Protein AF-A0A6V7WJT2-F1 (afdb_monomer)

Mean predicted aligned error: 9.83 Å

Sequence (66 aa):
MKFRLNARKPIPQDVNCFICGATKTSRWRRHSINEHYLCNTCGLKQQRINKKADENQEKKESKNRI

Nearest PDB structures (foldseek):
  6lqf-assembly1_A  TM=7.170E-01  e=1.871E+00  Arabidopsis thaliana
  8adl-assembly1_Q  TM=7.028E-01  e=2.843E+00  Saccharomyces cerevisiae
  1wig-assembly1_A  TM=5.590E-01  e=2.652E+00  Homo sapiens
  2xjz-assembly4_B  TM=5.594E-01  e=4.969E+00  Homo sapiens
  2xjy-assembly1_A  TM=4.604E-01  e=3.506E+00  Homo sapiens

Solvent-accessible surface area (backbone atoms only — not comparable to full-atom values): 4225 Å² total; per-residue (Å²): 132,88,81,80,78,79,76,71,76,80,77,65,95,84,55,44,13,78,87,76,60,47,70,75,63,100,40,83,34,74,45,96,82,76,76,43,42,23,32,47,68,58,41,52,52,50,54,54,51,53,54,51,51,54,57,51,47,55,56,49,57,63,60,75,74,114

Radius of gyration: 17.15 Å; Cα contacts (8 Å, |Δi|>4): 50; chains: 1; bounding box: 42×35×45 Å

Foldseek 3Di:
DDPPPPPDDDDPQCAAAPPPRDNDAPDWDADPPPRHIHHPVRVVVVVVVVVVVVVVVVVVVVVVVD

InterPro domains:
  IPR000679 Zinc finger, GATA-type [PF00320] (17-48)
  IPR000679 Zinc finger, GATA-type [PS50114] (11-65)
  IPR000679 Zinc finger, GATA-type [SM00401] (11-62)
  IPR013088 Zinc finger, NHR/GATA-type [G3DSA:3.30.50.10] (12-66)

Secondary structure (DSSP, 8-state):
-------PPPPPTT---TTT--S--SSEEE-TTT--EEEHHHHHHHHHHHHHHHHHHHHHHHHTT-

Structure (mmCIF, N/CA/C/O backbone):
data_AF-A0A6V7WJT2-F1
#
_entry.id   AF-A0A6V7WJT2-F1
#
loop_
_atom_site.group_PDB
_atom_site.id
_atom_site.type_symbol
_atom_site.label_atom_id
_atom_site.label_alt_id
_atom_site.label_comp_id
_atom_site.label_asym_id
_atom_site.label_entity_id
_atom_site.label_seq_id
_atom_site.pdbx_PDB_ins_code
_atom_site.Cartn_x
_atom_site.Cartn_y
_atom_site.Cartn_z
_atom_site.occupancy
_atom_site.B_iso_or_equiv
_atom_site.auth_seq_id
_atom_site.auth_comp_id
_atom_site.auth_asym_id
_atom_site.auth_atom_id
_atom_site.pdbx_PDB_model_num
ATOM 1 N N . MET A 1 1 ? 6.758 27.196 15.232 1.00 52.38 1 MET A N 1
ATOM 2 C CA . MET A 1 1 ? 6.741 25.715 15.213 1.00 52.38 1 MET A CA 1
ATOM 3 C C . MET A 1 1 ? 5.750 25.259 14.143 1.00 52.38 1 MET A C 1
ATOM 5 O O . MET A 1 1 ? 4.598 25.661 14.207 1.00 52.38 1 MET A O 1
ATOM 9 N N . LYS A 1 2 ? 6.182 24.532 13.100 1.00 55.31 2 LYS A N 1
ATOM 10 C CA . LYS A 1 2 ? 5.297 24.089 12.002 1.00 55.31 2 LYS A CA 1
ATOM 11 C C . LYS A 1 2 ? 4.649 22.753 12.378 1.00 55.31 2 LYS A C 1
ATOM 13 O O . LYS A 1 2 ? 5.274 21.709 12.211 1.00 55.31 2 LYS A O 1
ATOM 18 N N . PHE A 1 3 ? 3.411 22.773 12.864 1.00 53.59 3 PHE A N 1
ATOM 19 C CA . PHE A 1 3 ? 2.610 21.557 13.011 1.00 53.59 3 PHE A CA 1
ATOM 20 C C . PHE A 1 3 ? 2.209 21.068 11.615 1.00 53.59 3 PHE A C 1
ATOM 22 O O . PHE A 1 3 ? 1.265 21.570 11.012 1.00 53.59 3 PHE A O 1
ATOM 29 N N . ARG A 1 4 ? 2.953 20.106 11.056 1.00 63.03 4 ARG A N 1
ATOM 30 C CA . ARG A 1 4 ? 2.503 19.371 9.867 1.00 63.03 4 ARG A CA 1
ATOM 31 C C . ARG A 1 4 ? 1.386 18.419 10.293 1.00 63.03 4 ARG A C 1
ATOM 33 O O . ARG A 1 4 ? 1.636 17.244 10.546 1.00 63.03 4 ARG A O 1
ATOM 40 N N . LEU A 1 5 ? 0.154 18.917 10.373 1.00 61.75 5 LEU A N 1
ATOM 41 C CA . LEU A 1 5 ? -1.022 18.055 10.399 1.00 61.75 5 LEU A CA 1
ATOM 42 C C . LEU A 1 5 ? -1.171 17.438 9.006 1.00 61.75 5 LEU A C 1
ATOM 44 O O . LEU A 1 5 ? -1.869 17.955 8.140 1.00 61.75 5 LEU A O 1
ATOM 48 N N . ASN A 1 6 ? -0.486 16.317 8.777 1.00 61.88 6 ASN A N 1
ATOM 49 C CA . ASN A 1 6 ? -0.807 15.429 7.667 1.00 61.88 6 ASN A CA 1
ATOM 50 C C . ASN A 1 6 ? -2.125 14.726 8.010 1.00 61.88 6 ASN A C 1
ATOM 52 O O . ASN A 1 6 ? -2.125 13.565 8.421 1.00 61.88 6 ASN A O 1
ATOM 56 N N . ALA A 1 7 ? -3.237 15.452 7.884 1.00 61.91 7 ALA A N 1
ATOM 57 C CA . ALA A 1 7 ? -4.577 14.900 7.983 1.00 61.91 7 ALA A CA 1
ATOM 58 C C . ALA A 1 7 ? -4.730 13.856 6.871 1.00 61.91 7 ALA A C 1
ATOM 60 O O . ALA A 1 7 ? -4.976 14.170 5.705 1.00 61.91 7 ALA A O 1
ATOM 61 N N . ARG A 1 8 ? -4.489 12.586 7.209 1.00 68.00 8 ARG A N 1
ATOM 62 C CA . ARG A 1 8 ? -4.775 11.479 6.302 1.00 68.00 8 ARG A CA 1
ATOM 63 C C . ARG A 1 8 ? -6.283 11.492 6.092 1.00 68.00 8 ARG A C 1
ATOM 65 O O . ARG A 1 8 ? -7.019 11.360 7.066 1.00 68.00 8 ARG A O 1
ATOM 72 N N . LYS A 1 9 ? -6.732 11.671 4.844 1.00 68.75 9 LYS A N 1
ATOM 73 C CA . LYS A 1 9 ? -8.150 11.510 4.497 1.00 68.75 9 LYS A CA 1
ATOM 74 C C . LYS A 1 9 ? -8.640 10.174 5.081 1.00 68.75 9 LYS A C 1
ATOM 76 O O . LYS A 1 9 ? -7.915 9.181 4.934 1.00 68.75 9 LYS A O 1
ATOM 81 N N . PRO A 1 10 ? -9.802 10.146 5.757 1.00 68.62 10 PRO A N 1
ATOM 82 C CA . PRO A 1 10 ? -10.344 8.910 6.298 1.00 68.62 10 PRO A CA 1
ATOM 83 C C . PRO A 1 10 ? -10.498 7.898 5.162 1.00 68.62 10 PRO A C 1
ATOM 85 O O . PRO A 1 10 ? -10.923 8.241 4.057 1.00 68.62 10 PRO A O 1
ATOM 88 N N . ILE A 1 11 ? -10.068 6.664 5.416 1.00 71.88 11 ILE A N 1
ATOM 89 C CA . ILE A 1 11 ? -10.236 5.572 4.458 1.00 71.88 11 ILE A CA 1
ATOM 90 C C . ILE A 1 11 ? -11.738 5.237 4.427 1.00 71.88 11 ILE A C 1
ATOM 92 O O . ILE A 1 11 ? -12.330 5.129 5.504 1.00 71.88 11 ILE A O 1
ATOM 96 N N . PRO A 1 12 ? -12.363 5.102 3.244 1.00 76.62 12 PRO A N 1
ATOM 97 C CA . PRO A 1 12 ? -13.756 4.672 3.148 1.00 76.62 12 PRO A CA 1
ATOM 98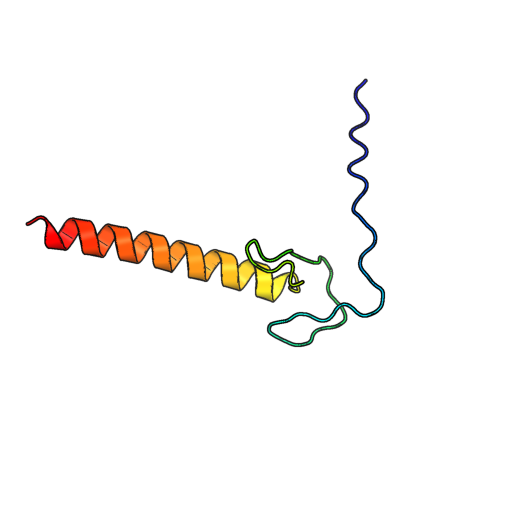 C C . PRO A 1 12 ? -13.983 3.341 3.885 1.00 76.62 12 PRO A C 1
ATOM 100 O O . PRO A 1 12 ? -13.106 2.477 3.887 1.00 76.62 12 PRO A O 1
ATOM 103 N N . GLN A 1 13 ? -15.150 3.191 4.518 1.00 72.00 13 GLN A N 1
ATOM 104 C CA . GLN A 1 13 ? -15.486 2.044 5.379 1.00 72.00 13 GLN A CA 1
ATOM 105 C C . GLN A 1 13 ? -15.453 0.699 4.621 1.00 72.00 13 GLN A C 1
ATOM 107 O O . GLN A 1 13 ? -15.115 -0.320 5.215 1.00 72.00 13 GLN A O 1
ATOM 112 N N . ASP A 1 14 ? -15.671 0.721 3.302 1.00 81.19 14 ASP A N 1
ATOM 113 C CA . ASP A 1 14 ? -15.745 -0.464 2.434 1.00 81.19 14 ASP A CA 1
ATOM 114 C C . ASP A 1 14 ? -14.573 -0.568 1.449 1.00 81.19 14 ASP A C 1
ATOM 116 O O . ASP A 1 14 ? -14.713 -1.014 0.308 1.00 81.19 14 ASP A O 1
ATOM 120 N N . VAL A 1 15 ? -13.382 -0.126 1.860 1.00 86.62 15 VAL A N 1
ATOM 121 C CA . VAL A 1 15 ? -12.191 -0.326 1.033 1.00 86.62 15 VAL A CA 1
ATOM 122 C C . VAL A 1 15 ? -11.729 -1.779 1.094 1.00 86.62 15 VAL A C 1
ATOM 124 O O . VAL A 1 15 ? -11.392 -2.316 2.149 1.00 86.62 15 VAL A O 1
ATOM 127 N N . ASN A 1 16 ? -11.604 -2.379 -0.084 1.00 92.56 16 ASN A N 1
ATOM 128 C CA . ASN A 1 16 ? -10.945 -3.654 -0.301 1.00 92.56 16 ASN A CA 1
ATOM 129 C C . ASN A 1 16 ? -9.658 -3.463 -1.115 1.00 92.56 16 ASN A C 1
ATOM 131 O O . ASN A 1 16 ? -9.501 -2.541 -1.918 1.00 92.56 16 ASN A O 1
ATOM 135 N N . CYS A 1 17 ? -8.682 -4.338 -0.885 1.00 92.69 17 CYS A N 1
ATOM 136 C CA . CYS A 1 17 ? -7.500 -4.361 -1.730 1.00 92.69 17 CYS A CA 1
ATOM 137 C C . CYS A 1 17 ? -7.889 -4.817 -3.137 1.00 92.69 17 CYS A C 1
ATOM 139 O O . CYS A 1 17 ? -8.338 -5.944 -3.304 1.00 92.69 17 CYS A O 1
ATOM 141 N N . PHE A 1 18 ? -7.596 -4.006 -4.152 1.00 91.94 18 PHE A N 1
ATOM 142 C CA . PHE A 1 18 ? -7.893 -4.352 -5.548 1.00 91.94 18 PHE A CA 1
ATOM 143 C C . PHE A 1 18 ? -7.208 -5.648 -6.035 1.00 91.94 18 PHE A C 1
ATOM 145 O O . PHE A 1 18 ? -7.711 -6.318 -6.925 1.00 91.94 18 PHE A O 1
ATOM 152 N N . ILE A 1 19 ? -6.067 -6.024 -5.441 1.00 90.44 19 ILE A N 1
ATOM 153 C CA . ILE A 1 19 ? -5.294 -7.211 -5.848 1.00 90.44 19 ILE A CA 1
ATOM 154 C C . ILE A 1 19 ? -5.730 -8.485 -5.112 1.00 90.44 19 ILE A C 1
ATOM 156 O O . ILE A 1 19 ? -5.785 -9.544 -5.724 1.00 90.44 19 ILE A O 1
ATOM 160 N N . CYS A 1 20 ? -5.970 -8.422 -3.798 1.00 94.00 20 CYS A N 1
ATOM 161 C CA . CYS A 1 20 ? -6.231 -9.622 -2.987 1.00 94.00 20 CYS A CA 1
ATOM 162 C C . CYS A 1 20 ? -7.560 -9.605 -2.223 1.00 94.00 20 CYS A C 1
ATOM 164 O O . CYS A 1 20 ? -7.814 -10.510 -1.437 1.00 94.00 20 CYS A O 1
ATOM 166 N N . GLY A 1 21 ? -8.375 -8.561 -2.374 1.00 93.31 21 GLY A N 1
ATOM 167 C CA . GLY A 1 21 ? -9.661 -8.422 -1.689 1.00 93.31 21 GLY A CA 1
ATOM 168 C C . GLY A 1 21 ? -9.576 -8.173 -0.181 1.00 93.31 21 GLY A C 1
ATOM 169 O O . GLY A 1 21 ? -10.611 -8.056 0.465 1.00 93.31 21 GLY A O 1
ATOM 170 N N . ALA A 1 22 ? -8.377 -8.067 0.406 1.00 92.88 22 ALA A N 1
ATOM 171 C CA . ALA A 1 22 ? -8.226 -7.852 1.845 1.00 92.88 22 ALA A CA 1
ATOM 172 C C . ALA A 1 22 ? -8.978 -6.595 2.304 1.00 92.88 22 ALA A C 1
ATOM 174 O O . ALA A 1 22 ? -8.751 -5.518 1.758 1.00 92.88 22 ALA A O 1
ATOM 175 N N . THR A 1 23 ? -9.819 -6.743 3.327 1.00 91.25 23 THR A N 1
ATOM 176 C CA . THR A 1 23 ? -10.594 -5.664 3.971 1.00 91.25 23 THR A CA 1
ATOM 177 C C . THR A 1 23 ? -9.923 -5.137 5.242 1.00 91.25 23 THR A C 1
ATOM 179 O O . TH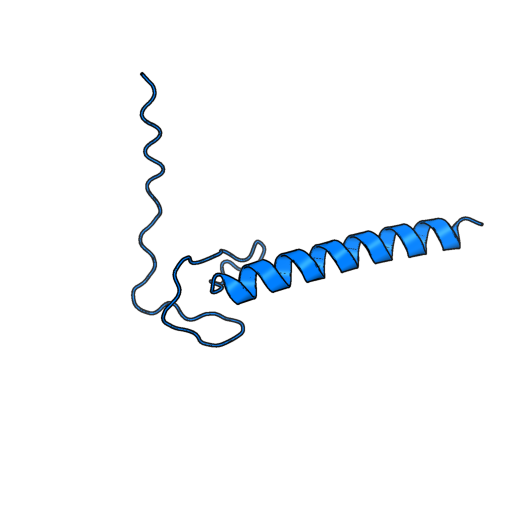R A 1 23 ? -10.261 -4.071 5.746 1.00 91.25 23 THR A O 1
ATOM 182 N N . LYS A 1 24 ? -8.922 -5.862 5.761 1.00 88.62 24 LYS A N 1
ATOM 183 C CA . LYS A 1 24 ? -8.116 -5.478 6.928 1.00 88.62 24 LYS A CA 1
ATOM 184 C C . LYS A 1 24 ? -6.642 -5.401 6.535 1.00 88.62 24 LYS A C 1
ATOM 186 O O . LYS A 1 24 ? -6.095 -6.324 5.939 1.00 88.62 24 LYS A O 1
ATOM 191 N N . THR A 1 25 ? -5.981 -4.298 6.874 1.00 88.50 25 THR A N 1
ATOM 192 C CA . THR A 1 25 ? -4.544 -4.085 6.633 1.00 88.50 25 THR A CA 1
ATOM 193 C C . THR A 1 25 ? -4.008 -3.045 7.613 1.00 88.50 25 THR A C 1
ATOM 195 O O . THR A 1 25 ? -4.728 -2.131 8.004 1.00 88.50 25 THR A O 1
ATOM 198 N N . SER A 1 26 ? -2.731 -3.142 7.986 1.00 89.00 26 SER A N 1
ATOM 199 C CA . SER A 1 26 ? -2.077 -2.173 8.882 1.00 89.00 26 SER A CA 1
ATOM 200 C C . SER A 1 26 ? -1.898 -0.791 8.246 1.00 89.00 26 SER A C 1
ATOM 202 O O . SER A 1 26 ? -1.858 0.229 8.931 1.00 89.00 26 SER A O 1
ATOM 2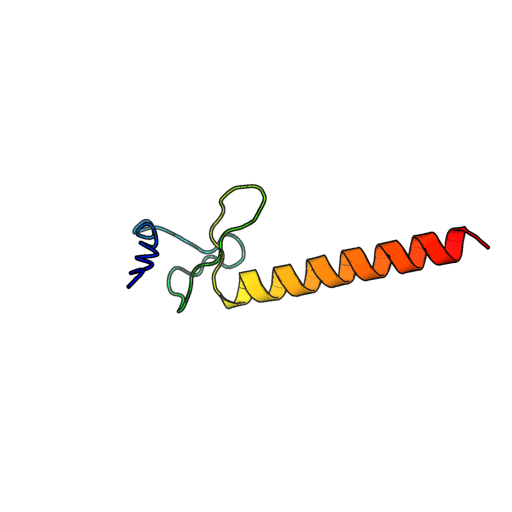04 N N . ARG A 1 27 ? -1.775 -0.746 6.915 1.00 88.81 27 ARG A N 1
ATOM 205 C CA . ARG A 1 27 ? -1.668 0.489 6.136 1.00 88.81 27 ARG A CA 1
ATOM 206 C C . ARG A 1 27 ? -2.265 0.292 4.752 1.00 88.81 27 ARG A C 1
ATOM 208 O O . ARG A 1 27 ? -1.965 -0.694 4.080 1.00 88.81 27 ARG A O 1
ATOM 215 N N . TRP A 1 28 ? -3.050 1.265 4.315 1.00 89.88 28 TRP A N 1
ATOM 216 C CA . TRP A 1 28 ? -3.515 1.361 2.938 1.00 89.88 28 TRP A CA 1
ATOM 217 C C . TRP A 1 28 ? -2.508 2.137 2.088 1.00 89.88 28 TRP A C 1
ATOM 219 O O . TRP A 1 28 ? -1.916 3.127 2.530 1.00 89.88 28 TRP A O 1
ATOM 229 N N . ARG A 1 29 ? -2.288 1.662 0.866 1.00 91.38 29 ARG A N 1
ATOM 230 C CA . ARG A 1 29 ? -1.448 2.286 -0.162 1.00 91.38 29 ARG A CA 1
ATOM 231 C C . ARG A 1 29 ? -2.361 2.730 -1.305 1.00 91.38 29 ARG A C 1
ATOM 233 O O . ARG A 1 29 ? -3.334 2.045 -1.597 1.00 91.38 29 ARG A O 1
ATOM 240 N N . ARG A 1 30 ? -2.048 3.856 -1.948 1.00 85.81 30 ARG A N 1
ATOM 241 C CA . ARG A 1 30 ? -2.759 4.328 -3.146 1.00 85.81 30 ARG A CA 1
ATOM 242 C C . ARG A 1 30 ? -2.005 3.898 -4.396 1.00 85.81 30 ARG A C 1
ATOM 244 O O . ARG A 1 30 ? -0.781 4.032 -4.438 1.00 85.81 30 ARG A O 1
ATOM 251 N N . HIS A 1 31 ? -2.729 3.397 -5.390 1.00 81.25 31 HIS A N 1
ATOM 252 C CA . HIS A 1 31 ? -2.193 3.188 -6.727 1.00 81.25 31 HIS A CA 1
ATOM 253 C C . HIS A 1 31 ? -1.995 4.545 -7.409 1.00 81.25 31 HIS A C 1
ATOM 255 O O . HIS A 1 31 ? -2.872 5.402 -7.359 1.00 81.25 31 HIS A O 1
ATOM 261 N N . SER A 1 32 ? -0.855 4.739 -8.067 1.00 73.62 32 SER A N 1
ATOM 262 C CA . SER A 1 32 ? -0.454 6.006 -8.695 1.00 73.62 32 SER A CA 1
ATOM 263 C C . SER A 1 32 ? -1.196 6.352 -9.993 1.00 73.62 32 SER A C 1
ATOM 265 O O . SER A 1 32 ? -0.897 7.380 -10.580 1.00 73.62 32 SER A O 1
ATOM 267 N N . ILE A 1 33 ? -2.131 5.509 -10.447 1.00 75.56 33 ILE A N 1
ATOM 268 C CA . ILE A 1 33 ? -2.752 5.630 -11.780 1.00 75.56 33 ILE A CA 1
ATOM 269 C C . ILE A 1 33 ? -4.275 5.771 -11.651 1.00 75.56 33 ILE A C 1
ATOM 271 O O . ILE A 1 33 ? -4.826 6.749 -12.128 1.00 75.56 33 ILE A O 1
ATOM 275 N N . ASN A 1 34 ? -4.942 4.864 -10.925 1.00 67.31 34 ASN A N 1
ATOM 276 C CA . ASN A 1 34 ? -6.413 4.763 -10.940 1.00 67.31 34 ASN A CA 1
ATOM 277 C C . ASN A 1 34 ? -7.074 4.895 -9.553 1.00 67.31 34 ASN A C 1
ATOM 279 O O . ASN A 1 34 ? -8.112 4.294 -9.311 1.00 67.31 34 ASN A O 1
ATOM 283 N N . GLU A 1 35 ? -6.443 5.583 -8.595 1.00 75.88 35 GLU A N 1
ATOM 284 C CA . GLU A 1 35 ? -6.949 5.764 -7.214 1.00 75.88 35 GLU A CA 1
ATOM 285 C C . GLU A 1 35 ? -7.377 4.481 -6.462 1.00 75.88 35 GLU A C 1
ATOM 287 O O . GLU A 1 35 ? -7.978 4.548 -5.391 1.00 75.88 35 GLU A O 1
ATOM 292 N N . HIS A 1 36 ? -7.011 3.295 -6.953 1.00 86.06 36 HIS A N 1
ATOM 293 C CA . HIS A 1 36 ? -7.305 2.044 -6.269 1.00 86.06 36 HIS A CA 1
ATOM 294 C C . HIS A 1 36 ? -6.507 1.917 -4.973 1.00 86.06 36 HIS A C 1
ATOM 296 O O . HIS A 1 36 ? -5.330 2.291 -4.879 1.00 86.06 36 HIS A O 1
ATOM 302 N N . TYR A 1 37 ? -7.153 1.330 -3.971 1.00 89.81 37 TYR A N 1
ATOM 303 C CA . TYR A 1 37 ? -6.532 1.040 -2.694 1.00 89.81 37 TYR A CA 1
ATOM 304 C C . TYR A 1 37 ? -5.904 -0.349 -2.706 1.00 89.81 37 TYR A C 1
ATOM 306 O O . TYR A 1 37 ? -6.484 -1.344 -3.144 1.00 89.81 37 TYR A O 1
ATOM 314 N N . LEU A 1 38 ? -4.683 -0.414 -2.190 1.00 92.06 38 LEU A N 1
ATOM 315 C CA . LEU A 1 38 ? -3.941 -1.648 -2.009 1.00 92.06 38 LEU A CA 1
ATOM 316 C C . LEU A 1 38 ? -3.639 -1.845 -0.529 1.00 92.06 38 LEU A C 1
ATOM 318 O O . LEU A 1 38 ? -3.322 -0.891 0.190 1.00 92.06 38 LEU A O 1
ATOM 322 N N . CYS A 1 39 ? -3.674 -3.097 -0.079 1.00 94.38 39 CYS A N 1
ATOM 323 C CA . CYS A 1 39 ? -3.135 -3.440 1.227 1.00 94.38 39 CYS A CA 1
ATOM 324 C C . CYS A 1 39 ? -1.614 -3.211 1.247 1.00 94.38 39 CYS A C 1
ATOM 326 O O . CYS A 1 39 ? -0.963 -3.070 0.204 1.00 94.38 39 CYS A O 1
ATOM 328 N N . ASN A 1 40 ? -1.023 -3.183 2.442 1.00 93.06 40 ASN A N 1
ATOM 329 C CA . ASN A 1 40 ? 0.394 -2.865 2.592 1.00 93.06 40 ASN A CA 1
ATOM 330 C C . ASN A 1 40 ? 1.289 -3.855 1.826 1.00 93.06 40 ASN A C 1
ATOM 332 O O . ASN A 1 40 ? 2.229 -3.443 1.146 1.00 93.06 40 ASN A O 1
ATOM 336 N N . THR A 1 41 ? 0.956 -5.144 1.887 1.00 95.25 41 THR A N 1
ATOM 337 C CA . THR A 1 41 ? 1.697 -6.224 1.225 1.00 95.25 41 THR A CA 1
ATOM 338 C C . THR A 1 41 ? 1.626 -6.106 -0.297 1.00 95.25 41 THR A C 1
ATOM 340 O O . THR A 1 41 ? 2.664 -6.099 -0.962 1.00 95.25 41 THR A O 1
ATOM 343 N N . CYS A 1 42 ? 0.422 -5.946 -0.856 1.00 93.62 42 CYS A N 1
ATOM 344 C CA . CYS A 1 42 ? 0.219 -5.820 -2.301 1.00 93.62 42 CYS A CA 1
ATOM 345 C C . CYS A 1 42 ? 0.868 -4.553 -2.862 1.00 93.62 42 CYS A C 1
ATOM 347 O O . CYS A 1 42 ? 1.573 -4.626 -3.866 1.00 93.62 42 CYS A O 1
ATOM 349 N N . GLY A 1 43 ? 0.718 -3.413 -2.180 1.00 92.56 43 GLY A N 1
ATOM 350 C CA . GLY A 1 43 ? 1.345 -2.161 -2.604 1.00 92.56 43 GLY A CA 1
ATOM 351 C C . GLY A 1 43 ? 2.875 -2.238 -2.625 1.00 92.56 43 GLY A C 1
ATOM 352 O O . GLY A 1 43 ? 3.504 -1.755 -3.563 1.00 92.56 43 GLY A O 1
ATOM 353 N N . LEU A 1 44 ? 3.491 -2.886 -1.631 1.00 92.31 44 LEU A N 1
ATOM 354 C CA . LEU A 1 44 ? 4.943 -3.101 -1.603 1.00 92.31 44 LEU A CA 1
ATOM 355 C C . LEU A 1 44 ? 5.418 -4.056 -2.702 1.00 92.31 44 LEU A C 1
ATOM 357 O O . LEU A 1 44 ? 6.447 -3.805 -3.330 1.00 92.31 44 LEU A O 1
ATOM 361 N N . LYS A 1 45 ? 4.677 -5.143 -2.947 1.00 92.12 45 LYS A N 1
ATOM 362 C CA . LYS A 1 45 ? 4.997 -6.095 -4.017 1.00 92.12 45 LYS A CA 1
ATOM 363 C C . L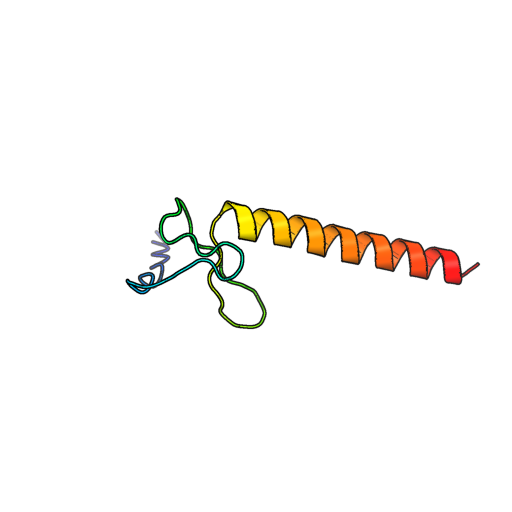YS A 1 45 ? 4.956 -5.410 -5.381 1.00 92.12 45 LYS A C 1
ATOM 365 O O . LYS A 1 45 ? 5.899 -5.552 -6.152 1.00 92.12 45 LYS A O 1
ATOM 370 N N . GLN A 1 46 ? 3.917 -4.619 -5.638 1.00 90.12 46 GLN A N 1
ATOM 371 C CA . GLN A 1 46 ? 3.765 -3.890 -6.892 1.00 90.12 46 GLN A CA 1
ATOM 372 C C . GLN A 1 46 ? 4.901 -2.883 -7.119 1.00 90.12 46 GLN A C 1
ATOM 374 O O . GLN A 1 46 ? 5.483 -2.863 -8.196 1.00 90.12 46 GLN A O 1
ATOM 379 N N . GLN A 1 47 ? 5.294 -2.113 -6.097 1.00 87.38 47 GLN A N 1
ATOM 380 C CA . GLN A 1 47 ? 6.433 -1.187 -6.204 1.00 87.38 47 GLN A CA 1
ATOM 381 C C . GLN A 1 47 ? 7.731 -1.901 -6.607 1.00 87.38 47 GLN A C 1
ATOM 383 O O . GLN A 1 47 ? 8.478 -1.406 -7.446 1.00 87.38 47 GLN A O 1
ATOM 388 N N . ARG A 1 48 ? 7.991 -3.083 -6.036 1.00 89.00 48 ARG A N 1
ATOM 389 C CA . ARG A 1 48 ? 9.173 -3.888 -6.380 1.00 89.00 48 ARG A CA 1
ATOM 390 C C . ARG A 1 48 ? 9.111 -4.434 -7.806 1.00 89.00 48 ARG A C 1
ATOM 392 O O . ARG A 1 48 ? 10.147 -4.506 -8.455 1.00 89.00 48 ARG A O 1
ATOM 399 N N . ILE A 1 49 ? 7.929 -4.840 -8.271 1.00 88.69 49 ILE A N 1
ATOM 400 C CA . ILE A 1 49 ? 7.731 -5.334 -9.642 1.00 88.69 49 ILE A CA 1
ATOM 401 C C . ILE A 1 49 ? 7.957 -4.203 -10.643 1.00 88.69 49 I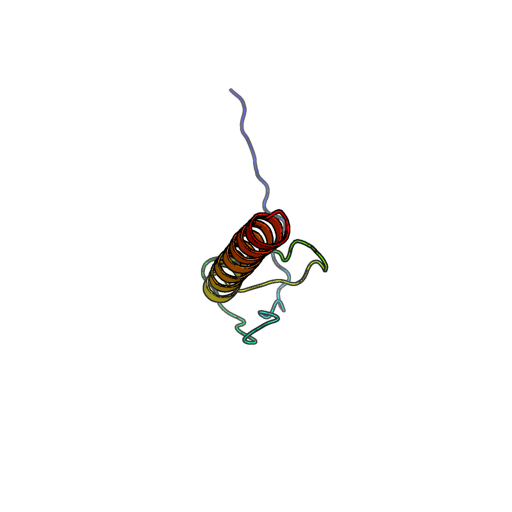LE A C 1
ATOM 403 O O .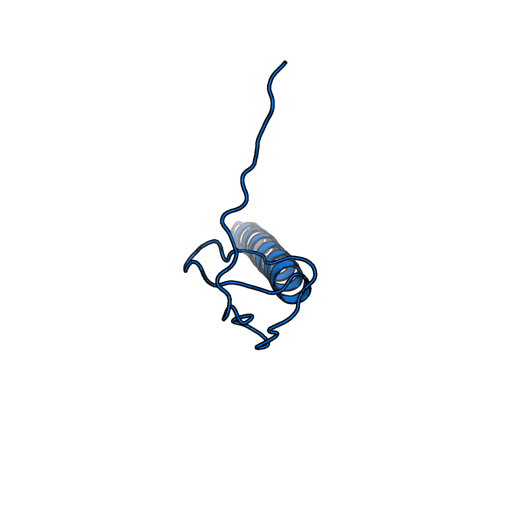 ILE A 1 49 ? 8.731 -4.386 -11.576 1.00 88.69 49 ILE A O 1
ATOM 407 N N . ASN A 1 50 ? 7.353 -3.038 -10.408 1.00 85.62 50 ASN A N 1
ATOM 408 C CA . ASN A 1 50 ? 7.494 -1.884 -11.294 1.00 85.62 50 ASN A CA 1
ATOM 409 C C . ASN A 1 50 ? 8.960 -1.447 -11.394 1.00 85.62 50 ASN A C 1
ATOM 411 O O . ASN A 1 50 ? 9.480 -1.332 -12.493 1.00 85.62 50 ASN A O 1
ATOM 415 N N . LYS A 1 51 ? 9.676 -1.371 -10.263 1.00 83.69 51 LYS A N 1
ATOM 416 C CA . LYS A 1 51 ? 11.112 -1.059 -10.267 1.00 83.69 51 LYS A CA 1
ATOM 417 C C . LYS A 1 51 ? 11.938 -2.052 -11.100 1.00 83.69 51 LYS A C 1
ATOM 419 O O . LYS A 1 51 ? 12.845 -1.652 -11.818 1.00 83.69 51 LYS A O 1
ATOM 424 N N . LYS A 1 52 ? 11.627 -3.353 -11.025 1.00 84.12 52 LYS A N 1
ATOM 425 C CA . LYS A 1 52 ? 12.301 -4.376 -11.845 1.00 84.12 52 LYS A CA 1
ATOM 426 C C . LYS A 1 52 ? 11.973 -4.253 -13.333 1.00 84.12 52 LYS A C 1
ATOM 428 O O . LYS A 1 52 ? 12.800 -4.633 -14.156 1.00 84.12 52 LYS A O 1
ATOM 433 N N . ALA A 1 53 ? 10.770 -3.799 -13.679 1.00 79.38 53 ALA A N 1
ATOM 434 C CA . ALA A 1 53 ? 10.397 -3.551 -15.066 1.00 79.38 53 ALA A CA 1
ATOM 435 C C . ALA A 1 53 ? 11.229 -2.398 -15.642 1.00 79.38 53 ALA A C 1
ATOM 437 O O . ALA A 1 53 ? 11.837 -2.581 -16.695 1.00 79.38 53 ALA A O 1
ATOM 438 N N . ASP A 1 54 ? 11.352 -1.299 -14.894 1.00 76.19 54 ASP A N 1
ATOM 439 C CA . ASP A 1 54 ? 12.163 -0.135 -15.270 1.00 76.19 54 ASP A CA 1
ATOM 440 C C . ASP A 1 54 ? 13.647 -0.527 -15.447 1.00 76.19 54 ASP A C 1
ATOM 442 O O . ASP A 1 54 ? 14.242 -0.286 -16.496 1.00 76.19 54 ASP A O 1
ATOM 446 N N . GLU A 1 55 ? 14.223 -1.256 -14.479 1.00 77.12 55 GLU A N 1
ATOM 447 C CA . GLU A 1 55 ? 15.611 -1.757 -14.548 1.00 77.12 55 GLU A CA 1
ATOM 448 C C . GLU A 1 55 ? 15.848 -2.705 -15.743 1.00 77.12 55 GLU A C 1
ATOM 450 O O . GLU A 1 55 ? 16.924 -2.723 -16.348 1.00 77.12 55 GLU A O 1
ATOM 455 N N . ASN A 1 56 ? 14.862 -3.538 -16.085 1.00 71.81 56 ASN A N 1
ATOM 456 C CA . ASN 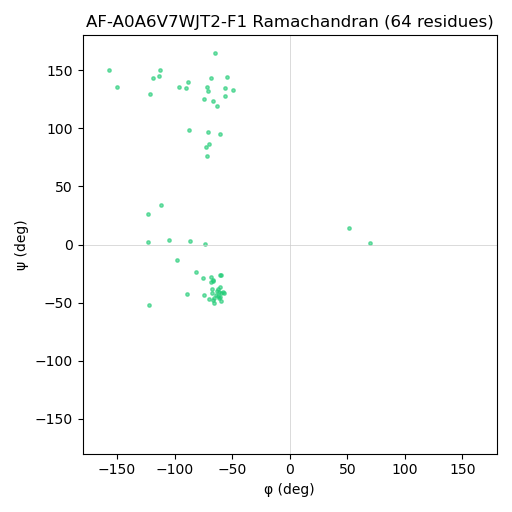A 1 56 ? 14.964 -4.449 -17.224 1.00 71.81 56 ASN A CA 1
ATOM 457 C C . ASN A 1 56 ? 14.813 -3.727 -18.567 1.00 71.81 56 ASN A C 1
ATOM 459 O O . ASN A 1 56 ? 15.365 -4.204 -19.560 1.00 71.81 56 ASN A O 1
ATOM 463 N N . GLN A 1 57 ? 14.079 -2.616 -18.617 1.00 67.38 57 GLN A N 1
ATOM 464 C CA . GLN A 1 57 ? 13.939 -1.805 -19.821 1.00 67.38 57 GLN A CA 1
ATOM 465 C C . GLN A 1 57 ? 15.254 -1.087 -20.149 1.00 67.38 57 GLN A C 1
ATOM 467 O O . GLN A 1 57 ? 15.754 -1.221 -21.264 1.00 67.38 57 GLN A O 1
ATOM 472 N N . GLU A 1 58 ? 15.891 -0.467 -19.157 1.00 66.94 58 GLU A N 1
ATOM 473 C CA . GLU A 1 58 ? 17.176 0.230 -19.319 1.00 66.94 58 GLU A CA 1
ATOM 474 C C . GLU A 1 58 ? 18.304 -0.725 -19.760 1.00 66.94 58 GLU A C 1
ATOM 476 O O . GLU A 1 58 ? 19.111 -0.421 -20.644 1.00 66.94 58 GLU A O 1
ATOM 481 N N . LYS A 1 59 ? 18.316 -1.954 -19.222 1.00 68.69 59 LYS A N 1
ATOM 482 C CA . LYS A 1 59 ? 19.247 -3.010 -19.658 1.00 68.69 59 LYS A CA 1
ATOM 483 C C . LYS A 1 59 ? 18.993 -3.490 -21.086 1.00 68.69 59 LYS A C 1
ATOM 485 O O . LYS A 1 59 ? 19.940 -3.919 -21.745 1.00 68.69 59 LYS A O 1
ATOM 490 N N . LYS A 1 60 ? 17.743 -3.480 -21.556 1.00 66.38 60 LYS A N 1
ATOM 491 C CA . LYS A 1 60 ? 17.405 -3.844 -22.941 1.00 66.38 60 LYS A CA 1
ATOM 492 C C . LYS A 1 60 ? 17.798 -2.733 -23.912 1.00 66.38 60 LYS A C 1
ATOM 494 O O . LYS A 1 60 ? 18.407 -3.035 -24.930 1.00 66.38 60 LYS A O 1
ATOM 499 N N . GLU A 1 61 ? 17.532 -1.474 -23.574 1.00 66.12 61 GLU A N 1
ATOM 500 C CA . GLU A 1 61 ? 17.925 -0.312 -24.384 1.00 66.12 61 GLU A CA 1
ATOM 501 C C . GLU A 1 61 ? 19.448 -0.181 -24.500 1.00 66.12 61 GLU A C 1
ATOM 503 O O . GLU A 1 61 ? 19.965 0.053 -25.589 1.00 66.12 61 GLU A O 1
ATOM 508 N N . SER A 1 62 ? 20.181 -0.439 -23.412 1.00 66.06 62 SER A N 1
ATOM 509 C CA . SER A 1 62 ? 21.651 -0.403 -23.412 1.00 66.06 62 SER A CA 1
ATOM 510 C C . SER A 1 62 ? 22.285 -1.511 -24.267 1.00 66.06 62 SER A C 1
ATOM 512 O O . SER A 1 62 ? 23.360 -1.316 -24.823 1.00 66.06 62 SER A O 1
ATOM 514 N N . LYS A 1 63 ? 21.627 -2.673 -24.393 1.00 71.56 63 LYS A N 1
ATOM 515 C CA . LYS A 1 63 ? 22.080 -3.790 -25.246 1.00 71.56 63 LYS A CA 1
ATOM 516 C C . LYS A 1 63 ? 21.721 -3.617 -26.718 1.00 71.56 63 LYS A C 1
ATOM 518 O O . LYS A 1 63 ? 2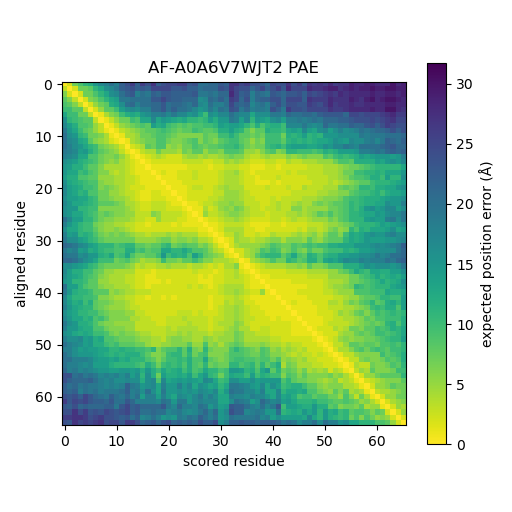2.382 -4.207 -27.554 1.00 71.56 63 LYS A O 1
ATOM 523 N N . ASN A 1 64 ? 20.688 -2.833 -27.023 1.00 64.19 64 ASN A N 1
ATOM 524 C CA . ASN A 1 64 ? 20.242 -2.561 -28.393 1.00 64.19 64 ASN A CA 1
ATOM 525 C C . ASN A 1 64 ? 20.990 -1.377 -29.044 1.00 64.19 64 ASN A C 1
ATOM 527 O O . ASN A 1 64 ? 20.648 -0.951 -30.142 1.00 64.19 64 ASN A O 1
ATOM 531 N N . ARG A 1 65 ? 21.966 -0.797 -28.331 1.00 62.50 65 ARG A N 1
ATOM 532 C CA . ARG A 1 65 ? 22.805 0.332 -28.766 1.00 62.50 65 ARG A CA 1
ATOM 533 C C . ARG A 1 65 ? 24.234 -0.077 -29.162 1.00 62.50 65 ARG A C 1
ATOM 535 O O . ARG A 1 65 ? 25.041 0.807 -29.439 1.00 62.50 65 ARG A O 1
ATOM 542 N N . ILE A 1 66 ? 24.530 -1.378 -29.146 1.00 59.25 66 ILE A N 1
ATOM 543 C CA . ILE A 1 66 ? 25.779 -2.019 -29.592 1.00 59.25 66 ILE A CA 1
ATOM 544 C C .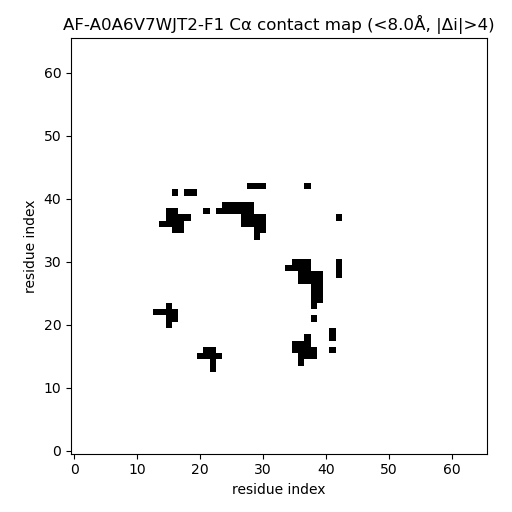 ILE A 1 66 ? 25.440 -2.834 -30.835 1.00 59.25 66 ILE A C 1
ATOM 546 O O . ILE A 1 66 ? 26.220 -2.758 -31.805 1.00 59.25 66 ILE A O 1
#

pLDDT: mean 79.27, std 12.32, range [52.38, 95.25]

Organism: Meloidogyne enterolobii (NCBI:txid390850)